Protein AF-A1ZTH5-F1 (afdb_monomer)

Secondary structure (DSSP, 8-state):
-HHHHHHHHHT--SHHHHHHHHHHHHHHHHHHHHHHHHHHHHHHHHHHSS----HHHHHHHHHHHHHHHHHHGGG-S--S-TTTGGGGGS-HHHHSSPPPHHHHHHTT--HHHHHHHHHHHHHHHHHHHHHHHHHHHH-

Mean predicted aligned error: 4.99 Å

Nearest PDB structures (foldseek):
  5w93-assembly3_C  TM=4.042E-01  e=9.030E+00  Mus musculus
  6iuh-assembly2_B  TM=3.197E-01  e=5.753E+00  Rattus norvegicus

Solvent-accessible surface area (backbone atoms only — not comparable to full-atom values): 7958 Å² total; per-residue (Å²): 116,76,77,57,59,57,57,51,50,80,69,46,88,44,69,71,52,48,52,51,53,53,51,49,51,53,50,47,53,55,40,51,58,46,33,48,46,35,50,55,48,41,52,47,22,72,74,67,68,40,80,72,87,53,65,71,50,48,54,41,36,42,53,51,38,53,52,42,51,78,75,38,51,95,60,52,92,65,90,63,38,66,66,52,49,66,48,76,75,43,58,77,81,42,49,81,66,58,71,52,61,62,52,70,74,48,62,91,52,52,52,67,55,47,38,52,53,35,48,52,51,30,50,51,48,50,50,54,48,50,53,37,48,54,53,63,73,74,106

Structure (mmCIF, N/CA/C/O backbone):
data_AF-A1ZTH5-F1
#
_entry.id   AF-A1ZTH5-F1
#
loop_
_atom_site.group_PDB
_atom_site.id
_atom_site.type_symbol
_atom_site.label_atom_id
_atom_site.label_alt_id
_atom_site.label_comp_id
_atom_site.label_asym_id
_atom_site.label_entity_id
_atom_site.label_seq_id
_atom_site.pdbx_PDB_ins_code
_atom_site.Cartn_x
_atom_site.Cartn_y
_atom_site.Cartn_z
_atom_site.occupancy
_atom_site.B_iso_or_equiv
_atom_site.auth_seq_id
_atom_site.auth_comp_id
_atom_site.auth_asym_id
_atom_site.auth_atom_id
_atom_site.pdbx_PDB_model_num
ATOM 1 N N . MET A 1 1 ? 19.659 -4.563 0.025 1.00 49.84 1 MET A N 1
ATOM 2 C CA . MET A 1 1 ? 19.020 -4.369 -1.297 1.00 49.84 1 MET A CA 1
ATOM 3 C C . MET A 1 1 ? 19.715 -3.276 -2.110 1.00 49.84 1 MET A C 1
ATOM 5 O O . MET A 1 1 ? 19.821 -3.459 -3.316 1.00 49.84 1 MET A O 1
ATOM 9 N N . ASP A 1 2 ? 20.275 -2.231 -1.478 1.00 46.94 2 ASP A N 1
ATOM 10 C CA . ASP A 1 2 ? 21.040 -1.162 -2.163 1.00 46.94 2 ASP A CA 1
ATOM 11 C C . ASP A 1 2 ? 22.230 -1.658 -3.002 1.00 46.94 2 ASP A C 1
ATOM 13 O O . ASP A 1 2 ? 22.520 -1.098 -4.051 1.00 46.94 2 ASP A O 1
ATOM 17 N N . VAL A 1 3 ? 22.855 -2.771 -2.609 1.00 49.09 3 VAL A N 1
ATOM 18 C CA . VAL A 1 3 ? 24.001 -3.365 -3.322 1.00 49.09 3 VAL A CA 1
ATOM 19 C C . VAL A 1 3 ? 23.623 -3.936 -4.704 1.00 49.09 3 VAL A C 1
ATOM 21 O O . VAL A 1 3 ? 24.497 -4.157 -5.523 1.00 49.09 3 VAL A O 1
ATOM 24 N N . SER A 1 4 ? 22.337 -4.147 -5.021 1.00 68.06 4 SER A N 1
ATOM 25 C CA . SER A 1 4 ? 21.945 -4.804 -6.286 1.00 68.06 4 SER A CA 1
ATOM 26 C C . SER A 1 4 ? 21.762 -3.862 -7.482 1.00 68.06 4 SER A C 1
ATOM 28 O O . SER A 1 4 ? 22.124 -4.232 -8.593 1.00 68.06 4 SER A O 1
ATOM 30 N N . ILE A 1 5 ? 21.230 -2.646 -7.295 1.00 65.56 5 ILE A N 1
ATOM 31 C CA . ILE A 1 5 ? 20.942 -1.751 -8.433 1.00 65.56 5 ILE A CA 1
ATOM 32 C C . ILE A 1 5 ? 22.186 -0.965 -8.869 1.00 65.56 5 ILE A C 1
ATOM 34 O O . ILE A 1 5 ? 22.388 -0.776 -10.066 1.00 65.56 5 ILE A O 1
ATOM 38 N N . ALA A 1 6 ? 23.050 -0.576 -7.925 1.00 63.53 6 ALA A N 1
ATOM 39 C CA . ALA A 1 6 ? 24.314 0.094 -8.234 1.00 63.53 6 ALA A CA 1
ATOM 40 C C . ALA A 1 6 ? 25.206 -0.781 -9.134 1.00 63.53 6 ALA A C 1
ATOM 42 O O . ALA A 1 6 ? 25.613 -0.353 -10.208 1.00 63.53 6 ALA A O 1
ATOM 43 N N . THR A 1 7 ? 25.381 -2.058 -8.780 1.00 67.94 7 THR A N 1
ATOM 44 C CA . THR A 1 7 ? 26.165 -3.014 -9.580 1.00 67.94 7 THR A CA 1
ATOM 45 C C . THR A 1 7 ? 25.559 -3.280 -10.966 1.00 67.94 7 THR A C 1
ATOM 47 O O . THR A 1 7 ? 26.283 -3.487 -11.939 1.00 67.94 7 THR A O 1
ATOM 50 N N . LEU A 1 8 ? 24.227 -3.243 -11.097 1.00 69.31 8 LEU A N 1
ATOM 51 C CA . LEU A 1 8 ? 23.561 -3.370 -12.399 1.00 69.31 8 LEU A CA 1
ATOM 52 C C . LEU A 1 8 ? 23.749 -2.129 -13.283 1.00 69.31 8 LEU A C 1
ATOM 54 O O . LEU A 1 8 ? 23.749 -2.254 -14.504 1.00 69.31 8 LEU A O 1
ATOM 58 N N . LYS A 1 9 ? 23.916 -0.936 -12.698 1.00 69.56 9 LYS A N 1
ATOM 59 C CA . LYS A 1 9 ? 24.207 0.287 -13.461 1.00 69.56 9 LYS A CA 1
ATOM 60 C C . LYS A 1 9 ? 25.625 0.290 -14.009 1.00 69.56 9 LYS A C 1
ATOM 62 O O . LYS A 1 9 ? 25.796 0.630 -15.174 1.00 69.56 9 LYS A O 1
ATOM 67 N N . ASP A 1 10 ? 26.595 -0.159 -13.219 1.00 69.56 10 ASP A N 1
ATOM 68 C CA . ASP A 1 10 ? 28.005 -0.222 -13.633 1.00 69.56 10 ASP A CA 1
ATOM 69 C C . ASP A 1 10 ? 28.236 -1.186 -14.810 1.00 69.56 10 ASP A C 1
ATOM 71 O O . ASP A 1 10 ? 29.205 -1.058 -15.553 1.00 69.56 10 ASP A O 1
ATOM 75 N N . THR A 1 11 ? 27.322 -2.139 -15.007 1.00 75.75 11 THR A N 1
ATOM 76 C CA . THR A 1 11 ? 27.358 -3.117 -16.106 1.00 75.75 11 THR A CA 1
ATOM 77 C C . THR A 1 11 ? 26.435 -2.759 -17.277 1.00 75.75 11 THR A C 1
ATOM 79 O O . THR A 1 11 ? 26.501 -3.391 -18.333 1.00 75.75 11 THR A O 1
ATOM 82 N N . ALA A 1 12 ? 25.581 -1.741 -17.135 1.00 79.62 12 ALA A N 1
ATOM 83 C CA . ALA A 1 12 ? 24.641 -1.330 -18.169 1.00 79.62 12 ALA A CA 1
ATOM 84 C C . ALA A 1 12 ? 25.310 -0.410 -19.198 1.00 79.62 12 ALA A C 1
ATOM 86 O O . ALA A 1 12 ? 25.720 0.704 -18.894 1.00 79.62 12 ALA A O 1
ATOM 87 N N . THR A 1 13 ? 25.344 -0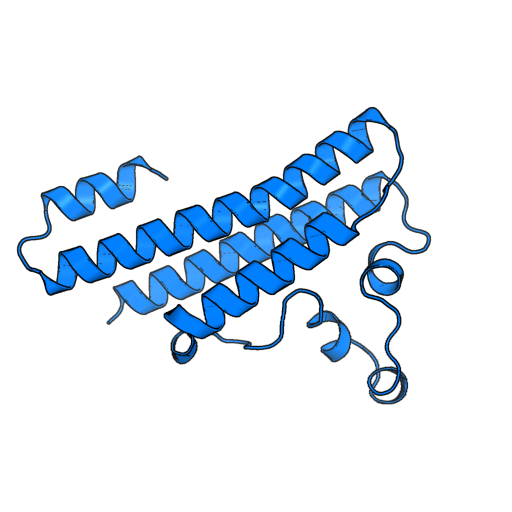.847 -20.455 1.00 80.50 13 THR A N 1
ATOM 88 C CA . THR A 1 13 ? 26.019 -0.119 -21.545 1.00 80.50 13 THR A CA 1
ATOM 89 C C . THR A 1 13 ? 25.073 0.669 -22.449 1.00 80.50 13 THR A C 1
ATOM 91 O O . THR A 1 13 ? 25.524 1.455 -23.278 1.00 80.50 13 THR A O 1
ATOM 94 N N . THR A 1 14 ? 23.755 0.482 -22.310 1.00 87.25 14 THR A N 1
ATOM 95 C CA . THR A 1 14 ? 22.757 1.164 -23.148 1.00 87.25 14 THR A CA 1
ATOM 96 C C . THR A 1 14 ? 21.943 2.172 -22.345 1.00 87.25 14 THR A C 1
ATOM 98 O O . THR A 1 14 ? 21.564 1.905 -21.201 1.00 87.25 14 THR A O 1
ATOM 101 N N . GLN A 1 15 ? 21.585 3.296 -22.975 1.00 86.44 15 GLN A N 1
ATOM 102 C CA . GLN A 1 15 ? 20.718 4.309 -22.361 1.00 86.44 15 GLN A CA 1
ATOM 103 C C . GLN A 1 15 ? 19.380 3.709 -21.908 1.00 86.44 15 GLN A C 1
ATOM 105 O O . GLN A 1 15 ? 18.903 3.990 -20.813 1.00 86.44 15 GLN A O 1
ATOM 110 N N . ARG A 1 16 ? 18.815 2.790 -22.705 1.00 85.19 16 ARG A N 1
ATOM 111 C CA . ARG A 1 16 ? 17.571 2.085 -22.369 1.00 85.19 16 ARG A CA 1
ATOM 112 C C . ARG A 1 16 ? 17.693 1.293 -21.062 1.00 85.19 16 ARG A C 1
ATOM 114 O O . ARG A 1 16 ? 16.764 1.311 -20.255 1.00 85.19 16 ARG A O 1
ATOM 121 N N . SER A 1 17 ? 18.811 0.600 -20.849 1.00 84.12 17 SER A N 1
ATOM 122 C CA . SER A 1 17 ? 19.067 -0.142 -19.608 1.00 84.12 17 SER A CA 1
ATOM 123 C C . SER A 1 17 ? 19.239 0.802 -18.414 1.00 84.12 17 SER A C 1
ATOM 125 O O . SER A 1 17 ? 18.655 0.559 -17.358 1.00 84.12 17 SER A O 1
ATOM 127 N N . LEU A 1 18 ? 19.962 1.912 -18.586 1.00 85.62 18 LEU A N 1
ATOM 128 C CA . LEU A 1 18 ? 20.147 2.929 -17.542 1.00 85.62 18 LEU A CA 1
ATOM 129 C C . LEU A 1 18 ? 18.824 3.606 -17.140 1.00 85.62 18 LEU A C 1
ATOM 131 O O . LEU A 1 18 ? 18.559 3.797 -15.947 1.00 85.62 18 LEU A O 1
ATOM 135 N N . ASP A 1 19 ? 17.953 3.898 -18.107 1.00 86.38 19 ASP A N 1
ATOM 136 C CA . ASP A 1 19 ? 16.621 4.460 -17.863 1.00 86.38 19 ASP A CA 1
ATOM 137 C C . ASP A 1 19 ? 15.725 3.476 -17.096 1.00 86.38 19 ASP A C 1
ATOM 139 O O . ASP A 1 19 ? 15.012 3.869 -16.165 1.00 86.38 19 ASP A O 1
ATOM 143 N N . LYS A 1 20 ? 15.771 2.182 -17.452 1.00 86.00 20 LYS A N 1
ATOM 144 C CA . LYS A 1 20 ? 15.066 1.121 -16.713 1.00 86.00 20 LYS A CA 1
ATOM 145 C C . LYS A 1 20 ? 15.543 1.071 -15.260 1.00 86.00 20 LYS A C 1
ATOM 147 O O . LYS A 1 20 ? 14.712 1.131 -14.356 1.00 86.00 20 LYS A O 1
ATOM 152 N N . LEU A 1 21 ? 16.854 1.024 -15.021 1.00 86.62 21 LEU A N 1
ATOM 153 C CA . LEU A 1 21 ? 17.420 0.962 -13.668 1.00 86.62 21 LEU A CA 1
ATOM 154 C C . LEU A 1 21 ? 17.052 2.193 -12.830 1.00 86.62 21 LEU A C 1
ATOM 156 O O . LEU A 1 21 ? 16.650 2.053 -11.676 1.00 86.62 21 LEU A O 1
ATOM 160 N N . SER A 1 22 ? 17.080 3.387 -13.423 1.00 86.62 22 SER A N 1
ATOM 161 C CA . SER A 1 22 ? 16.681 4.626 -12.741 1.00 86.62 22 SER A CA 1
ATOM 162 C C . SER A 1 22 ? 15.203 4.617 -12.320 1.00 86.62 22 SER A C 1
ATOM 164 O O . SER A 1 22 ? 14.862 5.051 -11.216 1.00 86.62 22 SER A O 1
ATOM 166 N N . LYS A 1 23 ? 14.308 4.057 -13.148 1.00 88.25 23 LYS A N 1
ATOM 167 C CA . LYS A 1 23 ? 12.896 3.852 -12.771 1.00 88.25 23 LYS A CA 1
ATOM 168 C C . LYS A 1 23 ? 12.764 2.889 -11.587 1.00 88.25 23 LYS A C 1
ATOM 170 O O . LYS A 1 23 ? 12.005 3.166 -10.657 1.00 88.25 23 LYS A O 1
ATOM 175 N N . LEU A 1 24 ? 13.519 1.788 -11.586 1.00 90.50 24 LEU A N 1
ATOM 176 C CA . LEU A 1 24 ? 13.487 0.795 -10.505 1.00 90.50 24 LEU A CA 1
ATOM 177 C C . LEU A 1 24 ? 13.958 1.377 -9.165 1.00 90.50 24 LEU A C 1
ATOM 179 O O . LEU A 1 24 ? 13.326 1.106 -8.140 1.00 90.50 24 LEU A O 1
ATOM 183 N N . GLU A 1 25 ? 14.999 2.214 -9.160 1.00 88.25 25 GLU A N 1
ATOM 184 C CA . GLU A 1 25 ? 15.447 2.929 -7.955 1.00 88.25 25 GLU A CA 1
ATOM 185 C C . GLU A 1 25 ? 14.384 3.890 -7.435 1.00 88.25 25 GLU A C 1
ATOM 187 O O . GLU A 1 25 ? 14.095 3.918 -6.237 1.00 88.25 25 GLU A O 1
ATOM 192 N N . TYR A 1 26 ? 13.762 4.665 -8.329 1.00 90.56 26 TYR A N 1
ATOM 193 C CA . TYR A 1 26 ? 12.741 5.623 -7.919 1.00 90.56 26 TYR A CA 1
ATOM 194 C C . TYR A 1 26 ? 11.510 4.908 -7.341 1.00 90.56 26 TYR A C 1
ATOM 196 O O . TYR A 1 26 ? 10.961 5.325 -6.315 1.00 90.56 26 TYR A O 1
ATOM 204 N N . LEU A 1 27 ? 11.103 3.782 -7.939 1.00 93.62 27 LEU A N 1
ATOM 205 C CA . LEU A 1 27 ? 10.079 2.895 -7.386 1.00 93.62 27 LEU A CA 1
ATOM 206 C C . LEU A 1 27 ? 10.470 2.364 -6.004 1.00 93.62 27 LEU A C 1
ATOM 208 O O . LEU A 1 27 ? 9.653 2.440 -5.081 1.00 93.62 27 LEU A O 1
ATOM 212 N N . TYR A 1 28 ? 11.698 1.872 -5.839 1.00 91.56 28 TYR A N 1
ATOM 213 C CA . TYR A 1 28 ? 12.193 1.383 -4.554 1.00 91.56 28 TYR A CA 1
ATOM 214 C C . TYR A 1 28 ? 12.139 2.480 -3.484 1.00 91.56 28 TYR A C 1
ATOM 216 O O . TYR A 1 28 ? 11.479 2.300 -2.460 1.00 91.56 28 TYR A O 1
ATOM 224 N 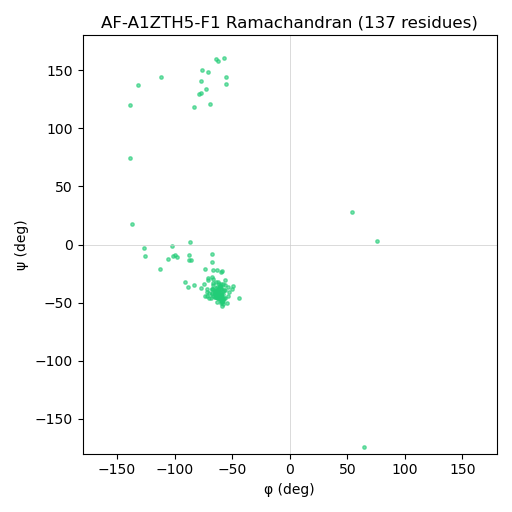N . GLY A 1 29 ? 12.710 3.657 -3.751 1.00 91.25 29 GLY A N 1
ATOM 225 C CA . GLY A 1 29 ? 12.717 4.778 -2.809 1.00 91.25 29 GLY A CA 1
ATOM 226 C C . GLY A 1 29 ? 11.310 5.215 -2.385 1.00 91.25 29 GLY A C 1
ATOM 227 O O . GLY A 1 29 ? 11.047 5.425 -1.197 1.00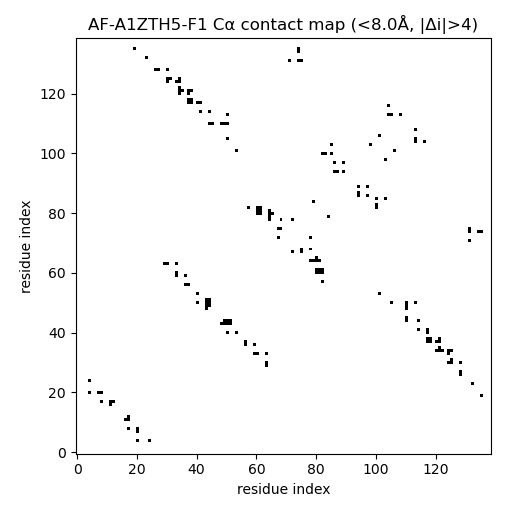 91.25 29 GLY A O 1
ATOM 228 N N . LYS A 1 30 ? 10.357 5.284 -3.326 1.00 93.44 30 LYS A N 1
ATOM 229 C CA . LYS A 1 30 ? 8.950 5.610 -3.017 1.00 93.44 30 LYS A CA 1
ATOM 230 C C . LYS A 1 30 ? 8.256 4.530 -2.187 1.00 93.44 30 LYS A C 1
ATOM 232 O O . LYS A 1 30 ? 7.477 4.862 -1.286 1.00 93.44 30 LYS A O 1
ATOM 237 N N . SER A 1 31 ? 8.545 3.264 -2.468 1.00 93.31 31 SER A N 1
ATOM 238 C CA . SER A 1 31 ? 7.967 2.118 -1.757 1.00 93.31 31 SER A CA 1
ATOM 239 C C . SER A 1 31 ? 8.518 2.029 -0.334 1.00 93.31 31 SER A C 1
ATOM 241 O O . SER A 1 31 ? 7.738 1.963 0.617 1.00 93.31 31 SER A O 1
ATOM 243 N N . ILE A 1 32 ? 9.838 2.167 -0.161 1.00 93.00 32 ILE A N 1
ATOM 244 C CA . ILE A 1 32 ? 10.489 2.258 1.151 1.00 93.00 32 ILE A CA 1
ATOM 245 C C . ILE A 1 32 ? 9.931 3.438 1.941 1.00 93.00 32 ILE A C 1
ATOM 247 O O . ILE A 1 32 ? 9.461 3.234 3.058 1.00 93.00 32 ILE A O 1
ATOM 251 N N . GLY A 1 33 ? 9.887 4.642 1.362 1.00 91.75 33 GLY A N 1
ATOM 252 C CA . GLY A 1 33 ? 9.373 5.835 2.041 1.00 91.75 33 GLY A CA 1
ATOM 253 C C . GLY A 1 33 ? 7.932 5.676 2.536 1.00 91.75 33 GLY A C 1
ATOM 254 O O . GLY A 1 33 ? 7.605 6.085 3.653 1.00 91.75 33 GLY A O 1
ATOM 255 N N . THR A 1 34 ? 7.079 5.023 1.747 1.00 92.56 34 THR A N 1
ATOM 256 C CA . THR A 1 34 ? 5.688 4.736 2.131 1.00 92.56 34 THR A CA 1
ATOM 257 C C . THR A 1 34 ? 5.619 3.657 3.217 1.00 92.56 34 THR A C 1
ATOM 259 O O . THR A 1 34 ? 4.943 3.846 4.230 1.00 92.56 34 THR A O 1
ATOM 262 N N . SER A 1 35 ? 6.394 2.578 3.081 1.00 92.12 35 SER A N 1
ATOM 263 C CA . SER A 1 35 ? 6.492 1.494 4.071 1.00 92.12 35 SER A CA 1
ATOM 264 C C . SER A 1 35 ? 7.052 1.974 5.427 1.00 92.12 35 SER A C 1
ATOM 266 O O . SER A 1 35 ? 6.627 1.523 6.497 1.00 92.12 35 SER A O 1
ATOM 268 N N . SER A 1 36 ? 7.946 2.966 5.412 1.00 91.88 36 SER A N 1
ATOM 269 C CA . SER A 1 36 ? 8.512 3.585 6.611 1.00 91.88 36 SER A CA 1
ATOM 270 C C . SER A 1 36 ? 7.460 4.347 7.410 1.00 91.88 36 SER A C 1
ATOM 272 O O . SER A 1 36 ? 7.534 4.361 8.636 1.00 91.88 36 SER A O 1
ATOM 274 N N . LYS A 1 37 ? 6.418 4.900 6.769 1.00 93.00 37 LYS A N 1
ATOM 275 C CA . LYS A 1 37 ? 5.299 5.524 7.498 1.00 93.00 37 LYS A CA 1
ATOM 276 C C . LYS A 1 37 ? 4.486 4.509 8.298 1.00 93.00 37 LYS A C 1
ATOM 278 O O . LYS A 1 37 ? 4.074 4.839 9.410 1.00 93.00 37 LYS A O 1
ATOM 283 N N . ALA A 1 38 ? 4.318 3.282 7.797 1.00 93.00 38 ALA A N 1
ATOM 284 C CA . ALA A 1 38 ? 3.726 2.198 8.583 1.00 93.00 38 ALA A CA 1
ATOM 285 C C . ALA A 1 38 ? 4.614 1.861 9.793 1.00 93.00 38 ALA A C 1
ATOM 287 O O . ALA A 1 38 ? 4.128 1.792 10.920 1.00 93.00 38 ALA A O 1
ATOM 288 N N . THR A 1 39 ? 5.933 1.774 9.588 1.00 93.06 39 THR A N 1
ATOM 289 C CA . THR A 1 39 ? 6.906 1.537 10.673 1.00 93.06 39 THR A CA 1
ATOM 290 C C . THR A 1 39 ? 6.854 2.631 11.748 1.00 93.06 39 THR A C 1
ATOM 292 O O . THR A 1 39 ? 6.805 2.321 12.937 1.00 93.06 39 THR A O 1
ATOM 295 N N . SER A 1 40 ? 6.792 3.911 11.365 1.00 93.56 40 SER A N 1
ATOM 296 C CA . SER A 1 40 ? 6.651 5.015 12.325 1.00 93.56 40 SER A CA 1
ATOM 297 C C . SER A 1 40 ? 5.368 4.907 13.152 1.00 93.56 40 SER A C 1
ATOM 299 O O . SER A 1 40 ? 5.379 5.238 14.338 1.00 93.56 40 SER A O 1
ATOM 301 N N . LYS A 1 41 ? 4.268 4.422 12.559 1.00 94.44 41 LYS A N 1
ATOM 302 C CA . LYS A 1 41 ? 3.021 4.174 13.294 1.00 94.44 41 LYS A CA 1
ATOM 303 C C . LYS A 1 41 ? 3.152 3.001 14.254 1.00 94.44 41 LYS A C 1
ATOM 305 O O . LYS A 1 41 ? 2.768 3.151 15.405 1.00 94.44 41 LYS A O 1
ATOM 310 N N . VAL A 1 42 ? 3.793 1.907 13.851 1.00 94.62 42 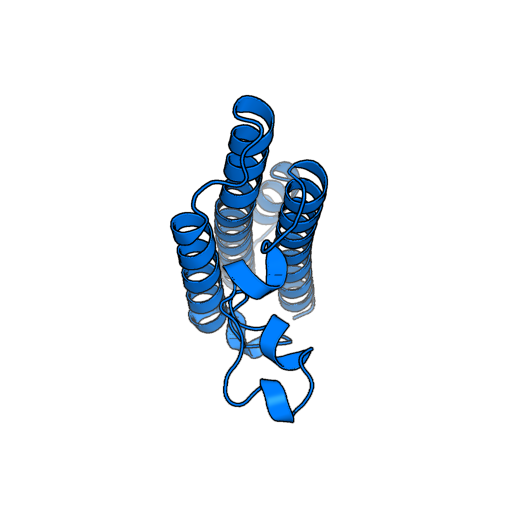VAL A N 1
ATOM 311 C CA . VAL A 1 42 ? 4.108 0.799 14.767 1.00 94.62 42 VAL A CA 1
ATOM 312 C C . VAL A 1 42 ? 4.921 1.286 15.971 1.00 94.62 42 VAL A C 1
ATOM 314 O O . VAL A 1 42 ? 4.582 0.959 17.106 1.00 94.62 42 VAL A O 1
ATOM 317 N N . ILE A 1 43 ? 5.957 2.102 15.752 1.00 94.75 43 ILE A N 1
ATOM 318 C CA . ILE A 1 43 ? 6.775 2.667 16.840 1.00 94.75 43 ILE A CA 1
ATOM 319 C C . ILE A 1 43 ? 5.920 3.527 17.778 1.00 94.75 43 ILE A C 1
ATOM 321 O O . ILE A 1 43 ? 6.041 3.409 18.996 1.00 94.75 43 ILE A O 1
ATOM 325 N N . TYR A 1 44 ? 5.040 4.367 17.228 1.00 94.62 44 TYR A N 1
ATOM 326 C CA . TYR A 1 44 ? 4.122 5.178 18.027 1.00 94.62 44 TYR A CA 1
ATOM 327 C C . TYR A 1 44 ? 3.202 4.315 18.901 1.00 94.62 44 TYR A C 1
ATOM 329 O O . TYR A 1 44 ? 3.084 4.572 20.100 1.00 94.62 44 TYR A O 1
ATOM 337 N N . ILE A 1 45 ? 2.596 3.272 18.326 1.00 94.69 45 ILE A N 1
ATOM 338 C CA . ILE A 1 45 ? 1.705 2.362 19.056 1.00 94.69 45 ILE A CA 1
ATOM 339 C C . ILE A 1 45 ? 2.476 1.653 20.167 1.00 94.69 45 ILE A C 1
ATOM 341 O O . ILE A 1 45 ? 2.021 1.650 21.302 1.00 94.69 45 ILE A O 1
ATOM 345 N N . LYS A 1 46 ? 3.675 1.132 19.885 1.00 94.56 46 LYS A N 1
ATOM 346 C CA . LYS A 1 46 ? 4.516 0.480 20.903 1.00 94.56 46 LYS A CA 1
ATOM 347 C C . LYS A 1 46 ? 4.876 1.411 22.066 1.00 94.56 46 LYS A C 1
ATOM 349 O O . LYS A 1 46 ? 4.941 0.956 23.198 1.00 94.56 46 LYS A O 1
ATOM 354 N N . ARG A 1 47 ? 5.107 2.703 21.798 1.00 95.19 47 ARG A N 1
ATOM 355 C CA . ARG A 1 47 ? 5.463 3.697 22.829 1.00 95.19 47 ARG A CA 1
ATOM 356 C C . ARG A 1 47 ? 4.274 4.168 23.659 1.00 95.19 47 ARG A C 1
ATOM 358 O O . ARG A 1 47 ? 4.433 4.450 24.837 1.00 95.19 47 ARG A O 1
ATOM 365 N N . THR A 1 48 ? 3.113 4.326 23.032 1.00 95.31 48 THR A N 1
ATOM 366 C CA . THR A 1 48 ? 1.944 4.967 23.663 1.00 95.31 48 THR A CA 1
ATOM 367 C C . THR A 1 48 ? 0.852 3.986 24.064 1.00 95.31 48 THR A C 1
ATOM 369 O O . THR A 1 48 ? -0.082 4.370 24.762 1.00 95.31 48 THR A O 1
ATOM 372 N N . ASN A 1 49 ? 0.945 2.744 23.588 1.00 92.12 49 ASN A N 1
ATOM 373 C CA . ASN A 1 49 ? -0.092 1.722 23.646 1.00 92.12 49 ASN A CA 1
ATOM 374 C C . ASN A 1 49 ? -1.443 2.179 23.051 1.00 92.12 49 ASN A C 1
ATOM 376 O O . ASN A 1 49 ? -2.506 1.727 23.468 1.00 92.12 49 ASN A O 1
ATOM 380 N N . LYS A 1 50 ? -1.414 3.110 22.083 1.00 91.88 50 LYS A N 1
ATOM 381 C CA . LYS A 1 50 ? -2.597 3.689 21.424 1.00 91.88 50 LYS A CA 1
ATOM 382 C C . LYS A 1 50 ? -2.425 3.672 19.908 1.00 91.88 50 LYS A C 1
ATOM 384 O O . LYS A 1 50 ? -1.373 4.056 19.408 1.00 91.88 50 LYS A O 1
ATOM 389 N N . VAL A 1 51 ? -3.482 3.312 19.171 1.00 86.12 51 VAL A N 1
ATOM 390 C CA . VAL A 1 51 ? -3.487 3.278 17.690 1.00 86.12 51 VAL A CA 1
ATOM 391 C C . VAL A 1 51 ? -3.230 4.668 17.080 1.00 86.12 51 VAL A C 1
ATOM 393 O O . VAL A 1 51 ? -2.529 4.799 16.074 1.00 86.12 51 VAL A O 1
ATOM 396 N N . GLY A 1 52 ? -3.714 5.724 17.741 1.00 82.50 52 GLY A N 1
ATOM 397 C CA . GLY A 1 52 ? -3.517 7.114 17.325 1.00 82.50 52 GLY A CA 1
ATOM 398 C C . GLY A 1 52 ? -4.169 7.454 15.979 1.00 82.50 52 GLY A C 1
ATOM 399 O O . GLY A 1 52 ? -4.890 6.662 15.378 1.00 82.50 52 GLY A O 1
ATOM 400 N N . LEU A 1 53 ? -3.918 8.670 15.485 1.00 85.38 53 LEU A N 1
ATOM 401 C CA . LEU A 1 53 ? -4.454 9.124 14.198 1.00 85.38 53 LEU A CA 1
ATOM 402 C C . LEU A 1 53 ? -3.682 8.515 13.019 1.00 85.38 53 LEU A C 1
ATOM 404 O O . LEU A 1 53 ? -2.453 8.626 12.938 1.00 85.38 53 LEU A O 1
ATOM 408 N N . LEU A 1 54 ? -4.409 7.952 12.051 1.00 90.00 54 LEU A N 1
ATOM 409 C CA . LEU A 1 54 ? -3.851 7.306 10.852 1.00 90.00 54 LEU A CA 1
ATOM 410 C C . LEU A 1 54 ? -3.930 8.160 9.579 1.00 90.00 54 LEU A C 1
ATOM 412 O O . LEU A 1 54 ? -3.413 7.757 8.540 1.00 90.00 54 LEU A O 1
ATOM 416 N N . SER A 1 55 ? -4.495 9.367 9.653 1.00 88.00 55 SER A N 1
ATOM 417 C CA . SER A 1 55 ? -4.705 10.255 8.497 1.00 88.00 55 SER A CA 1
ATOM 418 C C . SER A 1 55 ? -3.435 10.504 7.672 1.00 88.00 55 SER A C 1
ATOM 420 O O . SER A 1 55 ? -3.475 10.474 6.445 1.00 88.00 55 SER A O 1
ATOM 422 N N . GLY A 1 56 ? -2.285 10.689 8.328 1.00 88.44 56 GLY A N 1
ATOM 423 C CA . GLY A 1 56 ? -0.997 10.859 7.648 1.00 88.44 56 GLY A CA 1
ATOM 424 C C . GLY A 1 56 ? -0.521 9.608 6.899 1.00 88.44 56 GLY A C 1
ATOM 425 O O . GLY A 1 56 ? 0.099 9.731 5.847 1.00 88.44 56 GLY A O 1
ATOM 426 N N . PHE A 1 57 ? -0.831 8.413 7.409 1.00 91.56 57 PHE A N 1
ATOM 427 C CA . PHE A 1 57 ? -0.510 7.152 6.736 1.00 91.56 57 PHE A CA 1
ATOM 428 C C . PHE A 1 57 ? -1.431 6.922 5.533 1.00 91.56 57 PHE A C 1
ATOM 430 O O . PHE A 1 57 ? -0.941 6.642 4.445 1.00 91.56 57 PHE A O 1
ATOM 437 N N . ILE A 1 58 ? -2.736 7.156 5.691 1.00 92.88 58 ILE A N 1
ATOM 438 C CA . ILE A 1 58 ? -3.727 7.041 4.608 1.00 92.88 58 ILE A CA 1
ATOM 439 C C . ILE A 1 58 ? -3.370 7.975 3.445 1.00 92.88 58 ILE A C 1
ATOM 441 O O . ILE A 1 58 ? -3.260 7.526 2.307 1.00 92.88 58 ILE A O 1
ATOM 445 N N . LYS A 1 59 ? -3.066 9.248 3.737 1.00 92.50 59 LYS A N 1
ATOM 446 C CA . LYS A 1 59 ? -2.595 10.210 2.725 1.00 92.50 59 LYS A CA 1
ATOM 447 C C . LYS A 1 59 ? -1.343 9.722 1.992 1.00 92.50 59 LYS A C 1
ATOM 449 O O . LYS A 1 59 ? -1.171 10.017 0.814 1.00 92.50 59 LYS A O 1
ATOM 454 N N . GLN A 1 60 ? -0.452 9.007 2.679 1.00 93.06 60 GLN A N 1
ATOM 455 C CA . GLN A 1 60 ? 0.746 8.454 2.054 1.00 93.06 60 GLN A CA 1
ATOM 456 C C . GLN A 1 60 ? 0.416 7.274 1.130 1.00 93.06 60 GLN A C 1
ATOM 458 O O . GLN A 1 60 ? 1.009 7.184 0.058 1.00 93.06 60 GLN A O 1
ATOM 463 N N . LEU A 1 61 ? -0.531 6.411 1.510 1.00 94.06 61 LEU A N 1
ATOM 464 C CA . LEU A 1 61 ? -1.014 5.321 0.655 1.00 94.06 61 LEU A CA 1
ATOM 465 C C . LEU A 1 61 ? -1.617 5.855 -0.649 1.00 94.06 61 LEU A C 1
ATOM 467 O O . LEU A 1 61 ? -1.301 5.341 -1.720 1.00 94.06 61 LEU A O 1
ATOM 471 N N . ASP A 1 62 ? -2.424 6.915 -0.568 1.00 93.44 62 ASP A N 1
ATOM 472 C CA . ASP A 1 62 ? -3.011 7.558 -1.749 1.00 93.44 62 ASP A CA 1
ATOM 473 C C . ASP A 1 62 ? -1.934 8.159 -2.658 1.00 93.44 62 ASP A C 1
ATOM 475 O O . ASP A 1 62 ? -1.877 7.840 -3.843 1.00 93.44 62 ASP A O 1
ATOM 479 N N . LYS A 1 63 ? -1.000 8.934 -2.088 1.00 93.69 63 LYS A N 1
ATOM 480 C CA . LYS A 1 63 ? 0.131 9.502 -2.842 1.00 93.69 63 LYS A CA 1
ATOM 481 C C . LYS A 1 63 ? 0.981 8.431 -3.522 1.00 93.69 63 LYS A C 1
ATOM 483 O O . LYS A 1 63 ? 1.453 8.639 -4.638 1.00 93.69 63 LYS A O 1
ATOM 488 N N . TYR A 1 64 ? 1.212 7.310 -2.843 1.00 94.25 64 TYR A N 1
ATOM 489 C CA . TYR A 1 64 ? 1.947 6.189 -3.413 1.00 94.25 64 TYR A CA 1
ATOM 490 C C . TYR A 1 64 ? 1.189 5.573 -4.589 1.00 94.25 64 TYR A C 1
ATOM 492 O O . TYR A 1 64 ? 1.773 5.383 -5.652 1.00 94.25 64 TYR A O 1
ATOM 500 N N . ASN A 1 65 ? -0.116 5.350 -4.444 1.00 94.12 65 ASN A N 1
ATOM 501 C CA . ASN A 1 65 ? -0.941 4.830 -5.526 1.00 94.12 65 ASN A CA 1
ATOM 502 C C . ASN A 1 65 ? -1.003 5.775 -6.738 1.00 94.12 65 ASN A C 1
ATOM 504 O O . ASN A 1 65 ? -0.917 5.317 -7.874 1.00 94.12 65 ASN A O 1
ATOM 508 N N . ASP A 1 66 ? -1.119 7.084 -6.522 1.00 94.00 66 ASP A N 1
ATOM 509 C CA . ASP A 1 66 ? -1.128 8.067 -7.611 1.00 94.00 66 ASP A CA 1
ATOM 510 C C . ASP A 1 66 ? 0.213 8.090 -8.353 1.00 94.00 66 ASP A C 1
ATOM 512 O O . ASP A 1 66 ? 0.256 8.118 -9.586 1.00 94.00 66 ASP A O 1
ATOM 516 N N . TYR A 1 67 ? 1.319 7.991 -7.609 1.00 94.50 67 TYR A N 1
ATOM 517 C CA . TYR A 1 67 ? 2.645 7.799 -8.185 1.00 94.50 67 TYR A CA 1
ATOM 518 C C . TYR A 1 67 ? 2.719 6.512 -9.019 1.00 94.50 67 TYR A C 1
ATOM 520 O O . TYR A 1 67 ? 3.213 6.550 -10.149 1.00 94.50 67 TYR A O 1
ATOM 528 N N . LEU A 1 68 ? 2.203 5.396 -8.499 1.00 94.69 68 LEU A N 1
ATOM 529 C CA . LEU A 1 68 ? 2.194 4.124 -9.212 1.00 94.69 68 LEU A CA 1
ATOM 530 C C . LEU A 1 68 ? 1.386 4.197 -10.505 1.00 94.69 68 LEU A C 1
ATOM 532 O O . LEU A 1 68 ? 1.873 3.780 -11.551 1.00 94.69 68 LEU A O 1
ATOM 536 N N . LYS A 1 69 ? 0.189 4.785 -10.472 1.00 93.69 69 LYS A N 1
ATOM 537 C CA . LYS A 1 69 ? -0.632 4.995 -11.671 1.00 93.69 69 LYS A CA 1
ATOM 538 C C . LYS A 1 69 ? 0.093 5.826 -12.715 1.00 93.69 69 LYS A C 1
ATOM 540 O O . LYS A 1 69 ? 0.163 5.435 -13.876 1.00 93.69 69 LYS A O 1
ATOM 545 N N . LYS A 1 70 ? 0.663 6.959 -12.309 1.00 93.62 70 LYS A N 1
ATOM 546 C CA . LYS A 1 70 ? 1.315 7.877 -13.244 1.00 93.62 70 LYS A CA 1
ATOM 547 C C . LYS A 1 70 ? 2.488 7.226 -13.985 1.00 93.62 70 LYS A C 1
ATOM 549 O O . LYS A 1 70 ? 2.708 7.545 -15.145 1.00 93.62 70 LYS A O 1
ATOM 554 N N . ASN A 1 71 ? 3.235 6.340 -13.324 1.00 92.88 71 ASN A N 1
ATOM 555 C CA . ASN A 1 71 ? 4.523 5.862 -13.840 1.00 92.88 71 ASN A CA 1
ATOM 556 C C . ASN A 1 71 ? 4.536 4.377 -14.230 1.00 92.88 71 ASN A C 1
ATOM 558 O O . ASN A 1 71 ? 5.389 3.971 -15.014 1.00 92.88 71 ASN A O 1
ATOM 562 N N . TYR A 1 72 ? 3.614 3.568 -13.700 1.00 93.62 72 TYR A N 1
ATOM 563 C CA . TYR A 1 72 ? 3.656 2.106 -13.808 1.00 93.62 72 TYR A CA 1
ATOM 564 C C . TYR A 1 72 ? 2.304 1.462 -14.128 1.00 93.62 72 TYR A C 1
ATOM 566 O O . TYR A 1 72 ? 2.179 0.256 -13.947 1.00 93.62 72 TYR A O 1
ATOM 574 N N . THR A 1 73 ? 1.304 2.208 -14.625 1.00 93.31 73 THR A N 1
ATOM 575 C CA . THR A 1 73 ? -0.028 1.655 -14.970 1.00 93.31 73 THR A CA 1
ATOM 576 C C . THR A 1 73 ? 0.021 0.324 -15.738 1.00 93.31 73 THR A C 1
ATOM 578 O O . THR A 1 73 ? -0.674 -0.592 -15.300 1.00 93.31 73 THR A O 1
ATOM 581 N N . PRO A 1 74 ? 0.855 0.143 -16.789 1.00 92.69 74 PRO A N 1
ATOM 582 C CA . PRO A 1 74 ? 0.931 -1.132 -17.517 1.00 92.69 74 PRO A CA 1
ATOM 583 C C . PRO A 1 74 ? 1.321 -2.338 -16.645 1.00 92.69 74 PRO A C 1
ATOM 585 O O . PRO A 1 74 ? 1.002 -3.481 -16.962 1.00 92.69 74 PRO A O 1
ATOM 588 N N . TYR A 1 75 ? 1.989 -2.093 -15.519 1.00 92.12 75 TYR A N 1
ATOM 589 C CA . TYR A 1 75 ? 2.494 -3.121 -14.615 1.00 92.12 75 TYR A CA 1
ATOM 590 C C . TYR A 1 75 ? 1.578 -3.379 -13.413 1.00 92.12 75 TYR A C 1
ATOM 592 O O . TYR A 1 75 ? 1.781 -4.367 -12.697 1.00 92.12 75 TYR A O 1
ATOM 600 N N . LEU A 1 76 ? 0.563 -2.543 -13.176 1.00 92.12 76 LEU A N 1
ATOM 601 C CA . LEU A 1 76 ? -0.318 -2.673 -12.015 1.00 92.12 76 LEU A CA 1
ATOM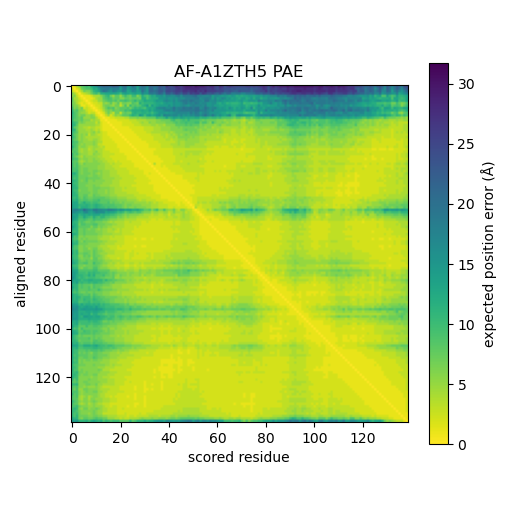 602 C C . LEU A 1 76 ? -1.367 -3.765 -12.223 1.00 92.12 76 LEU A C 1
ATOM 604 O O . LEU A 1 76 ? -2.093 -3.771 -13.209 1.00 92.12 76 LEU A O 1
ATOM 608 N N . LYS A 1 77 ? -1.481 -4.674 -11.246 1.00 87.88 77 LYS A N 1
ATOM 609 C CA . LYS A 1 77 ? -2.586 -5.649 -11.182 1.00 87.88 77 LYS A CA 1
ATOM 610 C C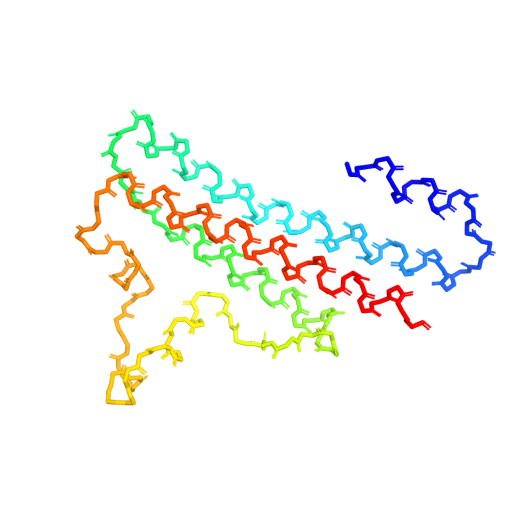 . LYS A 1 77 ? -3.899 -4.991 -10.747 1.00 87.88 77 LYS A C 1
ATOM 612 O O . LYS A 1 77 ? -4.967 -5.398 -11.185 1.00 87.88 77 LYS A O 1
ATOM 617 N N . ASP A 1 78 ? -3.816 -3.988 -9.873 1.00 87.62 78 ASP A N 1
ATOM 618 C CA . ASP A 1 78 ? -4.966 -3.247 -9.361 1.00 87.62 78 ASP A CA 1
ATOM 619 C C . ASP A 1 78 ? -4.647 -1.750 -9.297 1.00 87.62 78 ASP A C 1
ATOM 621 O O . ASP A 1 78 ? -3.737 -1.316 -8.592 1.00 87.62 78 ASP A O 1
ATOM 625 N N . THR A 1 79 ? -5.427 -0.947 -10.014 1.00 87.75 79 THR A N 1
ATOM 626 C CA . THR A 1 79 ? -5.315 0.518 -10.020 1.00 87.75 79 THR A CA 1
ATOM 627 C C . THR A 1 79 ? -6.129 1.168 -8.893 1.00 87.75 79 THR A C 1
ATOM 629 O O . THR A 1 79 ? -6.185 2.390 -8.756 1.00 87.75 79 THR A O 1
ATOM 632 N N . THR A 1 80 ? -6.788 0.393 -8.042 1.00 90.44 80 THR A N 1
ATOM 633 C CA . THR A 1 80 ? -7.510 0.926 -6.883 1.00 90.44 80 THR A CA 1
ATOM 634 C C . THR A 1 80 ? -6.516 1.382 -5.826 1.00 90.44 80 THR A C 1
ATOM 636 O O . THR A 1 80 ? -5.592 0.640 -5.487 1.00 90.44 80 THR A O 1
ATOM 639 N N . SER A 1 81 ? -6.735 2.578 -5.265 1.00 87.81 81 SER A N 1
ATOM 640 C CA . SER A 1 81 ? -5.896 3.076 -4.171 1.00 87.81 81 SER A CA 1
ATOM 641 C C . SER A 1 81 ? -5.855 2.095 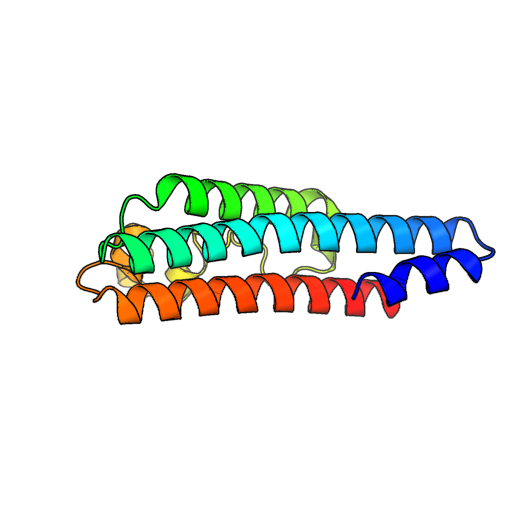-3.012 1.00 87.81 81 SER A C 1
ATOM 643 O O . SER A 1 81 ? -6.891 1.559 -2.621 1.00 87.81 81 SER A O 1
ATOM 645 N N . TRP A 1 82 ? -4.671 1.907 -2.429 1.00 89.81 82 TRP A N 1
ATOM 646 C CA . TRP A 1 82 ? -4.457 1.088 -1.237 1.00 89.81 82 TRP A CA 1
ATOM 647 C C . TRP A 1 82 ? -5.429 1.429 -0.104 1.00 89.81 82 TRP A C 1
ATOM 649 O O . TRP A 1 82 ? -5.959 0.526 0.537 1.00 89.81 82 TRP A O 1
ATOM 659 N N . SER A 1 83 ? -5.747 2.713 0.081 1.00 92.31 83 SER A N 1
ATOM 660 C CA . SER A 1 83 ? -6.721 3.179 1.077 1.00 92.31 83 SER A CA 1
ATOM 661 C C . SER A 1 83 ? -8.172 2.767 0.783 1.00 92.31 83 SER A C 1
ATOM 663 O O . SER A 1 83 ? -9.051 2.996 1.605 1.00 92.31 83 SER A O 1
ATOM 665 N N . ARG A 1 84 ? -8.452 2.192 -0.391 1.00 94.12 84 ARG A N 1
ATOM 666 C CA . ARG A 1 84 ? -9.791 1.820 -0.876 1.00 94.12 84 ARG A CA 1
ATOM 667 C C . ARG A 1 84 ? -9.905 0.354 -1.292 1.00 94.12 84 ARG A C 1
ATOM 669 O O . ARG A 1 84 ? -11.016 -0.111 -1.522 1.00 94.12 84 ARG A O 1
ATOM 676 N N . ARG A 1 85 ? -8.799 -0.397 -1.376 1.00 93.75 85 ARG A N 1
ATOM 677 C CA . ARG A 1 85 ? -8.810 -1.806 -1.825 1.00 93.75 85 ARG A CA 1
ATOM 678 C C . ARG A 1 85 ? -9.716 -2.697 -0.973 1.00 93.75 85 ARG A C 1
ATOM 680 O O . ARG A 1 85 ? -10.377 -3.570 -1.525 1.00 93.75 85 ARG A O 1
ATOM 687 N N . TYR A 1 86 ? -9.824 -2.425 0.329 1.00 94.81 86 TYR A N 1
ATOM 688 C CA . TYR A 1 86 ? -10.718 -3.161 1.232 1.00 94.81 86 TYR A CA 1
ATOM 689 C C . TYR A 1 86 ? -12.196 -3.081 0.833 1.00 94.81 86 TYR A C 1
ATOM 691 O O . TYR A 1 86 ? -12.964 -3.974 1.155 1.00 94.81 86 TYR A O 1
ATOM 699 N N . ILE A 1 87 ? -12.619 -2.050 0.094 1.00 96.38 87 ILE A N 1
ATOM 700 C CA . ILE A 1 87 ? -14.019 -1.928 -0.329 1.00 96.38 87 ILE A CA 1
ATOM 701 C C . ILE A 1 87 ? -14.415 -3.143 -1.177 1.00 96.38 87 ILE A C 1
ATOM 703 O O . ILE A 1 87 ? -15.524 -3.648 -1.044 1.00 96.38 87 ILE A O 1
ATOM 707 N N . LYS A 1 88 ? -13.488 -3.691 -1.974 1.00 93.62 88 LYS A N 1
ATOM 708 C CA . LYS A 1 88 ? -13.730 -4.886 -2.797 1.00 93.62 88 LYS A CA 1
ATOM 709 C C . LYS A 1 88 ? -13.967 -6.156 -1.975 1.00 93.62 88 LYS A C 1
ATOM 711 O O . LYS A 1 88 ? -14.565 -7.092 -2.494 1.00 93.62 88 LYS A O 1
ATOM 716 N N . THR A 1 89 ? -13.506 -6.197 -0.723 1.00 94.00 89 THR A N 1
ATOM 717 C CA . THR A 1 89 ? -13.702 -7.348 0.171 1.00 94.00 89 THR A CA 1
ATOM 718 C C . THR A 1 89 ? -15.021 -7.268 0.939 1.00 94.00 89 THR A C 1
ATOM 720 O O . THR A 1 89 ? -15.423 -8.242 1.572 1.00 94.00 89 THR A O 1
ATOM 723 N N . LEU A 1 90 ? -15.728 -6.134 0.872 1.00 95.00 90 LEU A N 1
ATOM 724 C CA . LEU A 1 90 ? -17.034 -5.968 1.501 1.00 95.00 90 LEU A CA 1
ATOM 725 C C . LEU A 1 90 ? -18.138 -6.680 0.701 1.00 95.00 90 LEU A C 1
ATOM 727 O O . LEU A 1 90 ? -18.082 -6.715 -0.531 1.00 95.00 90 LEU A O 1
ATOM 731 N N . PRO A 1 91 ? -19.214 -7.149 1.362 1.00 94.88 91 PRO A N 1
ATOM 732 C CA . PRO A 1 91 ? -20.435 -7.563 0.674 1.00 94.88 91 PRO A CA 1
ATOM 733 C C . PRO A 1 91 ? -20.978 -6.440 -0.218 1.00 94.88 91 PRO A C 1
ATOM 735 O O . PRO A 1 91 ? -20.935 -5.273 0.177 1.00 94.88 91 PRO A O 1
ATOM 738 N N . LYS A 1 92 ? -21.556 -6.774 -1.383 1.00 93.50 92 LYS A N 1
ATOM 739 C CA . LYS A 1 92 ? -22.061 -5.793 -2.374 1.00 93.50 92 LYS A CA 1
ATOM 740 C C . LYS A 1 92 ? -22.954 -4.703 -1.764 1.00 93.50 92 LYS A C 1
ATOM 742 O O . LYS A 1 92 ? -22.885 -3.548 -2.172 1.00 93.50 92 LYS A O 1
ATOM 747 N N . THR A 1 93 ? -23.759 -5.050 -0.761 1.00 93.19 93 THR A N 1
ATOM 748 C CA . THR A 1 93 ? -24.634 -4.112 -0.040 1.00 93.19 93 THR A CA 1
ATOM 749 C C . THR A 1 93 ? -23.859 -3.030 0.717 1.00 93.19 93 THR A C 1
ATOM 751 O O . THR A 1 93 ? -24.280 -1.877 0.728 1.00 93.19 93 THR A O 1
ATOM 754 N N . LYS A 1 94 ? -22.696 -3.365 1.289 1.00 92.19 94 LYS A N 1
ATOM 755 C CA . LYS A 1 94 ? -21.823 -2.433 2.020 1.00 92.19 94 LYS A CA 1
ATOM 756 C C . LYS A 1 94 ? -20.830 -1.694 1.122 1.00 92.19 94 LYS A C 1
ATOM 758 O O . LYS A 1 94 ? -20.260 -0.703 1.555 1.00 92.19 94 LYS A O 1
ATOM 763 N N . GLN A 1 95 ? -20.645 -2.117 -0.130 1.00 94.19 95 GLN A N 1
ATOM 764 C CA . GLN A 1 95 ? -19.764 -1.414 -1.073 1.00 94.19 95 GLN A CA 1
ATOM 765 C C . GLN A 1 95 ? -20.296 -0.031 -1.477 1.00 94.19 95 GLN A C 1
ATOM 767 O O . GLN A 1 95 ? -19.502 0.852 -1.782 1.00 94.19 95 GLN A O 1
ATOM 772 N N . LYS A 1 96 ? -21.624 0.177 -1.458 1.00 92.38 96 LYS A N 1
ATOM 773 C CA . LYS A 1 96 ? -22.247 1.476 -1.780 1.00 92.38 96 LYS A CA 1
ATOM 774 C C . LYS A 1 96 ? -22.018 2.539 -0.703 1.00 92.38 96 LYS A C 1
ATOM 776 O O . LYS A 1 96 ? -21.961 3.719 -1.023 1.00 92.38 96 LYS A O 1
ATOM 781 N N . ASN A 1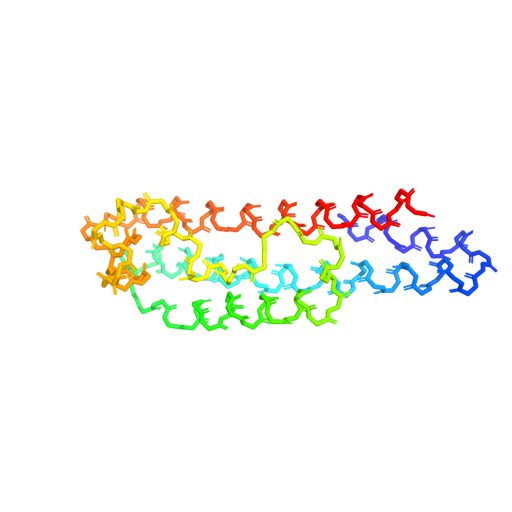 97 ? -21.900 2.117 0.554 1.00 94.06 97 ASN A N 1
ATOM 782 C CA . ASN A 1 97 ? -21.625 2.992 1.688 1.00 94.06 97 ASN A CA 1
ATOM 783 C C . ASN A 1 97 ? -20.619 2.304 2.626 1.00 94.06 97 ASN A C 1
ATOM 785 O O . ASN A 1 97 ? -21.015 1.730 3.647 1.00 94.06 97 ASN A O 1
ATOM 789 N N . PRO A 1 98 ? -19.335 2.249 2.230 1.00 95.38 98 PRO A N 1
ATOM 790 C CA . PRO A 1 98 ? -18.330 1.526 2.988 1.00 95.38 98 PRO A CA 1
ATOM 791 C C . PRO A 1 98 ? -18.005 2.262 4.298 1.00 95.38 98 PRO A C 1
ATOM 793 O O . PRO A 1 98 ? -18.036 3.495 4.332 1.00 95.38 98 PRO A O 1
ATOM 796 N N . PRO A 1 99 ? -17.648 1.537 5.378 1.00 95.06 99 PRO A N 1
ATOM 797 C CA . PRO A 1 99 ? -17.053 2.162 6.560 1.00 95.06 99 PRO A CA 1
ATOM 798 C C . PRO A 1 99 ? -15.783 2.923 6.169 1.00 95.06 99 PRO A C 1
ATOM 800 O O . PRO A 1 99 ? -15.196 2.630 5.136 1.00 95.06 99 PRO A O 1
ATOM 803 N N . SER A 1 100 ? -15.314 3.870 6.983 1.00 94.31 100 SER A N 1
ATOM 804 C CA . SER A 1 100 ? -14.034 4.524 6.686 1.00 94.31 100 SER A CA 1
ATOM 805 C C . SER A 1 100 ? -12.877 3.511 6.709 1.00 94.31 100 SER A C 1
ATOM 807 O O . SER A 1 100 ? -12.964 2.473 7.363 1.00 94.31 100 SER A O 1
ATOM 809 N N . PHE A 1 101 ? -11.758 3.817 6.041 1.00 94.56 101 PHE A N 1
ATOM 810 C CA . PHE A 1 101 ? -10.563 2.957 6.081 1.00 94.56 101 PHE A CA 1
ATOM 811 C C . PHE A 1 101 ? -10.116 2.670 7.522 1.00 94.56 101 PHE A C 1
ATOM 813 O O . PHE A 1 101 ? -9.800 1.534 7.869 1.00 94.56 101 PHE A O 1
ATOM 820 N N . THR A 1 102 ? -10.107 3.706 8.365 1.00 94.38 102 THR A N 1
ATOM 821 C CA . THR A 1 102 ? -9.744 3.575 9.777 1.00 94.38 102 THR A CA 1
ATOM 822 C C . THR A 1 102 ? -10.732 2.677 10.506 1.00 94.38 102 THR A C 1
ATOM 824 O O . THR A 1 102 ? -10.303 1.813 11.262 1.00 94.38 102 THR A O 1
ATOM 827 N N . ASP A 1 103 ? -12.032 2.838 10.259 1.00 94.50 103 ASP A N 1
ATOM 828 C CA . ASP A 1 103 ? -13.037 2.015 10.928 1.00 94.50 103 ASP A CA 1
ATOM 829 C C . ASP A 1 103 ? -12.957 0.554 10.495 1.00 94.50 103 ASP A C 1
ATOM 831 O O . ASP A 1 103 ? -13.048 -0.336 11.332 1.00 94.50 103 ASP A O 1
ATOM 835 N N . PHE A 1 104 ? -12.762 0.299 9.201 1.00 95.44 104 PHE A N 1
ATOM 836 C CA . PHE A 1 104 ? -12.670 -1.056 8.672 1.00 95.44 104 PHE A CA 1
ATOM 837 C C . PHE A 1 104 ? -11.494 -1.830 9.272 1.00 95.44 104 PHE A C 1
ATOM 839 O O . PHE A 1 104 ? -11.648 -2.988 9.643 1.00 95.44 104 PHE A O 1
ATOM 846 N N . TYR A 1 105 ? -10.323 -1.195 9.350 1.00 95.06 105 TYR A N 1
ATOM 847 C CA . TYR A 1 105 ? -9.107 -1.874 9.785 1.00 95.06 105 TYR A CA 1
ATOM 848 C C . TYR A 1 105 ? -8.856 -1.788 11.290 1.00 95.06 105 TYR A C 1
ATOM 850 O O . TYR A 1 105 ? -8.268 -2.710 11.832 1.00 95.06 105 TYR A O 1
ATOM 858 N N . PHE A 1 106 ? -9.245 -0.704 11.965 1.00 94.69 106 PHE A N 1
ATOM 859 C CA . PHE A 1 106 ? -8.746 -0.393 13.312 1.00 94.69 106 PHE A CA 1
ATOM 860 C C . PHE A 1 106 ? -9.843 -0.158 14.358 1.00 94.69 106 PHE A C 1
ATOM 862 O O . PHE A 1 106 ? -9.535 0.063 15.532 1.00 94.69 106 PHE A O 1
ATOM 869 N N . LYS A 1 107 ? -11.131 -0.185 13.988 1.00 94.38 107 LYS A N 1
ATOM 870 C CA . LYS A 1 107 ? -12.205 -0.038 14.980 1.00 94.38 107 LYS A CA 1
ATOM 871 C C . LYS A 1 107 ? -12.263 -1.273 15.870 1.00 94.38 107 LYS A C 1
ATOM 873 O O . LYS A 1 107 ? -12.498 -2.375 15.393 1.00 94.38 107 LYS A O 1
ATOM 878 N N . GLY A 1 108 ? -12.093 -1.062 17.173 1.00 93.06 108 GLY A N 1
ATOM 879 C CA . GLY A 1 108 ? -12.144 -2.134 18.169 1.00 93.06 108 GLY A CA 1
ATOM 880 C C . GLY A 1 108 ? -10.899 -3.023 18.214 1.00 93.06 108 GLY A C 1
ATOM 881 O O . GLY A 1 108 ? -10.880 -3.960 19.001 1.00 93.06 108 GLY A O 1
ATOM 882 N N . THR A 1 109 ? -9.859 -2.731 17.424 1.00 95.56 109 THR A N 1
ATOM 883 C CA . THR A 1 109 ? -8.609 -3.499 17.465 1.00 95.56 109 THR A CA 1
ATOM 884 C C . THR A 1 109 ? -7.764 -3.120 18.672 1.00 95.56 109 THR A C 1
ATOM 886 O O . THR A 1 109 ? -7.596 -1.934 18.978 1.00 95.56 109 THR A O 1
ATOM 889 N N . SER A 1 110 ? -7.141 -4.115 19.287 1.00 96.56 110 SER A N 1
ATOM 890 C CA . SER A 1 110 ? -6.060 -3.933 20.249 1.00 96.56 110 SER A CA 1
ATOM 891 C C . SER A 1 110 ? -4.818 -3.293 19.599 1.00 96.56 110 SER A C 1
ATOM 893 O O . SER A 1 110 ? -4.623 -3.365 18.379 1.00 96.56 110 SER A O 1
ATOM 895 N N . PRO A 1 111 ? -3.920 -2.685 20.396 1.00 96.06 111 PRO A N 1
ATOM 896 C CA . PRO A 1 111 ? -2.633 -2.187 19.907 1.00 96.06 111 PRO A CA 1
ATOM 897 C C . PRO A 1 111 ? -1.809 -3.246 19.155 1.00 96.06 111 PRO A C 1
ATOM 899 O O . PRO A 1 111 ? -1.156 -2.930 18.161 1.00 96.06 111 PRO A O 1
ATOM 902 N N . GLN A 1 112 ? -1.853 -4.502 19.598 1.00 95.81 112 GLN A N 1
ATOM 903 C CA . GLN A 1 112 ? -1.130 -5.622 19.000 1.00 95.81 112 GLN A CA 1
ATOM 904 C C . GLN A 1 112 ? -1.687 -5.962 17.614 1.00 95.81 112 GLN A C 1
AT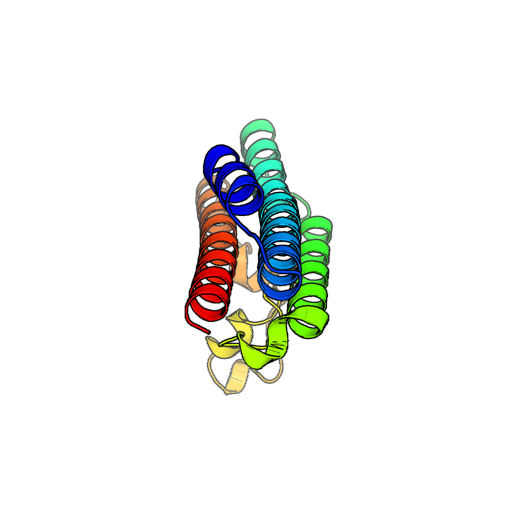OM 906 O O . GLN A 1 112 ? -0.919 -6.069 16.657 1.00 95.81 112 GLN A O 1
ATOM 911 N N . GLU A 1 113 ? -3.009 -6.046 17.475 1.00 97.44 113 GLU A N 1
ATOM 912 C CA . GLU A 1 113 ? -3.667 -6.270 16.182 1.00 97.44 113 GLU A CA 1
ATOM 913 C C . GLU A 1 113 ? -3.391 -5.119 15.210 1.00 97.44 113 GLU A C 1
ATOM 915 O O . GLU A 1 113 ? -3.031 -5.352 14.054 1.00 97.44 113 GLU A O 1
ATOM 920 N N . ALA A 1 114 ? -3.455 -3.872 15.685 1.00 96.94 114 ALA A N 1
ATOM 921 C CA . ALA A 1 114 ? -3.133 -2.702 14.872 1.00 96.94 114 ALA A CA 1
ATOM 922 C C . ALA A 1 114 ? -1.688 -2.743 14.340 1.00 96.94 114 ALA A C 1
ATOM 924 O O . ALA A 1 114 ? -1.434 -2.372 13.191 1.00 96.94 114 ALA A O 1
ATOM 925 N N . ILE A 1 115 ? -0.734 -3.220 15.147 1.00 97.00 115 ILE A N 1
ATOM 926 C CA . ILE A 1 115 ? 0.656 -3.423 14.715 1.00 97.00 115 ILE A CA 1
ATOM 927 C C . ILE A 1 115 ? 0.735 -4.477 13.608 1.00 97.00 115 ILE A C 1
ATOM 929 O O . ILE A 1 115 ? 1.421 -4.245 12.609 1.00 97.00 115 ILE A O 1
ATOM 933 N N . VAL A 1 116 ? 0.035 -5.605 13.755 1.00 97.75 116 VAL A N 1
ATOM 934 C CA . VAL A 1 116 ? -0.005 -6.661 12.731 1.00 97.75 116 VAL A CA 1
ATOM 935 C C . VAL A 1 116 ? -0.558 -6.107 11.421 1.00 97.75 116 VAL A C 1
ATOM 937 O O . VAL A 1 116 ? 0.096 -6.239 10.390 1.00 97.75 116 VAL A O 1
ATOM 940 N N . ILE A 1 117 ? -1.681 -5.387 11.464 1.00 96.44 117 ILE A N 1
ATOM 941 C CA . ILE A 1 117 ? -2.289 -4.756 10.284 1.00 96.44 117 ILE A CA 1
ATOM 942 C C . ILE A 1 117 ? -1.301 -3.811 9.584 1.00 96.44 117 ILE A C 1
ATOM 944 O O . ILE A 1 117 ? -1.143 -3.857 8.362 1.00 96.44 117 ILE A O 1
ATOM 948 N N . LEU A 1 118 ? -0.595 -2.963 10.338 1.00 96.38 118 LEU A N 1
ATOM 949 C CA . LEU A 1 118 ? 0.406 -2.051 9.774 1.00 96.38 118 LEU A CA 1
ATOM 950 C C . LEU A 1 118 ? 1.583 -2.800 9.134 1.00 96.38 118 LEU A C 1
ATOM 952 O O . LEU A 1 118 ? 2.080 -2.370 8.089 1.00 96.38 118 LEU A O 1
ATOM 956 N N . TYR A 1 119 ? 2.019 -3.919 9.716 1.00 96.75 119 TYR A N 1
ATOM 957 C CA . TYR A 1 119 ? 3.024 -4.779 9.093 1.00 96.75 119 TYR A CA 1
ATOM 958 C C . TYR A 1 119 ? 2.501 -5.455 7.826 1.00 96.75 119 TYR A C 1
ATOM 960 O O . TYR A 1 119 ? 3.234 -5.505 6.840 1.00 96.75 119 TYR A O 1
ATOM 968 N N . THR A 1 120 ? 1.240 -5.887 7.795 1.00 96.00 120 THR A N 1
ATOM 969 C CA . THR A 1 120 ? 0.610 -6.416 6.578 1.00 96.00 120 THR A CA 1
ATOM 970 C C . THR A 1 120 ? 0.611 -5.374 5.461 1.00 96.00 120 THR A C 1
ATOM 972 O O . THR A 1 120 ? 0.998 -5.691 4.338 1.00 96.00 120 THR A O 1
ATOM 975 N N . PHE A 1 121 ? 0.286 -4.110 5.757 1.00 94.94 121 PHE A N 1
ATOM 976 C CA . PHE A 1 121 ? 0.411 -3.032 4.770 1.00 94.94 121 PHE A CA 1
ATOM 977 C C . PHE A 1 121 ? 1.852 -2.828 4.309 1.00 94.94 121 PHE A C 1
ATOM 979 O O . PHE A 1 121 ? 2.095 -2.701 3.110 1.00 94.94 121 PHE A O 1
ATOM 986 N N . LYS A 1 122 ? 2.814 -2.813 5.241 1.00 94.88 122 LYS A N 1
ATOM 987 C CA . LYS A 1 122 ? 4.241 -2.689 4.915 1.00 94.88 122 LYS A CA 1
ATOM 988 C C . LYS A 1 122 ? 4.664 -3.772 3.918 1.00 94.88 122 LYS A C 1
ATOM 990 O O . LYS A 1 122 ? 5.272 -3.449 2.903 1.00 94.88 122 LYS A O 1
ATOM 995 N N . LEU A 1 123 ? 4.326 -5.028 4.200 1.00 95.25 123 LEU A N 1
ATOM 996 C CA . LEU A 1 123 ? 4.652 -6.165 3.341 1.00 95.25 123 LEU A CA 1
ATOM 997 C C . LEU A 1 123 ? 3.947 -6.069 1.986 1.00 95.25 123 LEU A C 1
ATOM 999 O O . LEU A 1 123 ? 4.596 -6.231 0.959 1.00 95.25 123 LEU A O 1
ATOM 1003 N N . GLY A 1 124 ? 2.656 -5.729 1.969 1.00 94.25 124 GLY A N 1
ATOM 1004 C CA . GLY A 1 124 ? 1.884 -5.582 0.734 1.00 94.25 124 GLY A CA 1
ATOM 1005 C C . GLY A 1 124 ? 2.447 -4.519 -0.216 1.00 94.25 124 GLY A C 1
ATOM 1006 O O . GLY A 1 124 ? 2.549 -4.767 -1.415 1.00 94.25 124 GLY A O 1
ATOM 1007 N N . ILE A 1 125 ? 2.876 -3.369 0.314 1.00 94.06 125 ILE A N 1
ATOM 1008 C CA . ILE A 1 125 ? 3.524 -2.302 -0.471 1.00 94.06 125 ILE A CA 1
ATOM 1009 C C . ILE A 1 125 ? 4.834 -2.799 -1.093 1.00 94.06 125 ILE A C 1
ATOM 1011 O O . ILE A 1 125 ? 5.095 -2.560 -2.270 1.00 94.06 125 ILE A O 1
ATOM 1015 N N . LEU A 1 126 ? 5.669 -3.488 -0.308 1.00 94.00 126 LEU A N 1
ATOM 1016 C CA . LEU A 1 126 ? 6.956 -3.995 -0.788 1.00 94.00 126 LEU A CA 1
ATOM 1017 C C . LEU A 1 126 ? 6.773 -5.105 -1.830 1.00 94.00 126 LEU A C 1
ATOM 1019 O O . LEU A 1 126 ? 7.499 -5.126 -2.820 1.00 94.00 126 LEU A O 1
ATOM 1023 N N . GLN A 1 127 ? 5.782 -5.978 -1.644 1.00 94.50 127 GLN A N 1
ATOM 1024 C CA . GLN A 1 127 ? 5.457 -7.027 -2.608 1.00 94.50 127 GLN A CA 1
ATOM 1025 C C . GLN A 1 127 ? 4.964 -6.447 -3.938 1.00 94.50 127 GLN A C 1
ATOM 1027 O O . GLN A 1 127 ? 5.384 -6.906 -4.994 1.00 94.50 127 GLN A O 1
ATOM 1032 N N . GLU A 1 128 ? 4.108 -5.422 -3.914 1.00 94.25 128 GLU A N 1
ATOM 1033 C CA . GLU A 1 128 ? 3.648 -4.762 -5.142 1.00 94.25 128 GLU A CA 1
ATOM 1034 C C . GLU A 1 128 ? 4.803 -4.088 -5.891 1.00 94.25 128 GLU A C 1
ATOM 1036 O O . GLU A 1 128 ? 4.902 -4.209 -7.112 1.00 94.25 128 GLU A O 1
ATOM 1041 N N . ALA A 1 129 ? 5.709 -3.429 -5.164 1.00 94.62 129 ALA A N 1
ATOM 1042 C CA . ALA A 1 129 ? 6.911 -2.857 -5.754 1.00 94.62 129 ALA A CA 1
ATOM 1043 C C . ALA A 1 129 ? 7.775 -3.938 -6.420 1.00 94.62 129 ALA A C 1
ATOM 1045 O O . ALA A 1 129 ? 8.165 -3.771 -7.573 1.00 94.62 129 ALA A O 1
ATOM 1046 N N . LEU A 1 130 ? 8.017 -5.056 -5.731 1.00 93.25 130 LEU A N 1
ATOM 1047 C CA . LEU A 1 130 ? 8.787 -6.183 -6.257 1.00 93.25 130 LEU A CA 1
ATOM 1048 C C . LEU A 1 130 ? 8.136 -6.789 -7.511 1.00 93.25 130 LEU A C 1
ATOM 1050 O O . LEU A 1 130 ? 8.818 -7.047 -8.500 1.00 93.25 130 LEU A O 1
ATOM 1054 N N . ASP A 1 131 ? 6.814 -6.963 -7.506 1.00 93.88 131 ASP A N 1
ATOM 1055 C CA . ASP A 1 131 ? 6.056 -7.453 -8.661 1.00 93.88 131 ASP A CA 1
ATOM 1056 C C . ASP A 1 131 ? 6.221 -6.531 -9.882 1.00 93.88 131 ASP A C 1
ATOM 1058 O O . ASP A 1 131 ? 6.411 -7.015 -11.000 1.00 93.88 131 ASP A O 1
ATOM 1062 N N . ILE A 1 132 ? 6.164 -5.208 -9.689 1.00 93.88 132 ILE A N 1
ATOM 1063 C CA . ILE A 1 132 ? 6.387 -4.227 -10.764 1.00 93.88 132 ILE A CA 1
ATOM 1064 C C . ILE A 1 132 ? 7.834 -4.305 -11.264 1.00 93.88 132 ILE A C 1
ATOM 1066 O O . ILE A 1 132 ? 8.052 -4.339 -12.475 1.00 93.88 132 ILE A O 1
ATOM 1070 N N . GLN A 1 133 ? 8.814 -4.377 -10.358 1.00 91.94 133 GLN A N 1
ATOM 1071 C CA . GLN A 1 133 ? 10.228 -4.499 -10.720 1.00 91.94 133 GLN A CA 1
ATOM 1072 C C . GLN A 1 133 ? 10.479 -5.750 -11.570 1.00 91.94 133 GLN A C 1
ATOM 1074 O O . GLN A 1 133 ? 11.095 -5.659 -12.631 1.00 91.94 133 GLN A O 1
ATOM 1079 N N . HIS A 1 134 ? 9.940 -6.901 -11.160 1.00 90.75 134 HIS A N 1
ATOM 1080 C CA . HIS A 1 134 ? 10.048 -8.142 -11.924 1.00 90.75 134 HIS A CA 1
ATOM 1081 C C . HIS A 1 134 ? 9.431 -8.039 -13.319 1.00 90.75 134 HIS A C 1
ATOM 1083 O O . HIS A 1 134 ? 9.984 -8.602 -14.259 1.00 90.75 134 HIS A O 1
ATOM 1089 N N . LYS A 1 135 ? 8.303 -7.338 -13.479 1.00 91.88 135 LYS A N 1
ATOM 1090 C CA . LYS A 1 135 ? 7.699 -7.142 -14.804 1.00 91.88 135 LYS A CA 1
ATOM 1091 C C . LYS A 1 135 ? 8.577 -6.273 -15.706 1.00 91.88 135 LYS A C 1
ATOM 1093 O O . LYS A 1 135 ? 8.807 -6.662 -16.839 1.00 91.88 135 LYS A O 1
ATOM 1098 N N . ILE A 1 136 ? 9.121 -5.167 -15.190 1.00 88.38 136 ILE A N 1
ATOM 1099 C CA . ILE A 1 136 ? 10.020 -4.273 -15.946 1.00 88.38 136 ILE A CA 1
ATOM 1100 C C . ILE A 1 136 ? 11.302 -4.996 -16.388 1.00 88.38 136 ILE A C 1
ATOM 1102 O O . ILE A 1 136 ? 11.806 -4.745 -17.480 1.00 88.38 136 ILE A O 1
ATOM 1106 N N . LEU A 1 137 ? 11.845 -5.876 -15.541 1.00 85.31 137 LEU A N 1
ATOM 1107 C CA . LEU A 1 137 ? 13.063 -6.637 -15.844 1.00 85.31 137 LEU A CA 1
ATOM 1108 C C . LEU A 1 137 ? 12.847 -7.767 -16.862 1.00 85.31 137 LEU A C 1
ATOM 1110 O O . LEU A 1 137 ? 13.818 -8.222 -17.456 1.00 85.31 137 LEU A O 1
ATOM 1114 N N . LYS A 1 138 ? 11.606 -8.236 -17.044 1.00 85.62 138 LYS A N 1
ATOM 1115 C CA . LYS A 1 138 ? 11.258 -9.269 -18.034 1.00 85.62 138 LYS A CA 1
ATOM 1116 C C . LYS A 1 138 ? 10.976 -8.715 -19.435 1.00 85.62 138 LYS A C 1
ATOM 1118 O O . LYS A 1 138 ? 10.892 -9.507 -20.368 1.00 85.62 138 LYS A O 1
ATOM 1123 N N . GLU A 1 139 ? 10.797 -7.402 -19.573 1.00 77.00 139 GLU A N 1
ATOM 1124 C CA . GLU A 1 139 ? 10.741 -6.704 -20.870 1.00 77.00 139 GLU A CA 1
ATOM 1125 C C . GLU A 1 139 ? 12.126 -6.488 -21.480 1.00 77.00 139 GLU A C 1
ATOM 1127 O O . GLU A 1 139 ? 12.215 -6.265 -22.706 1.00 77.00 139 GLU A O 1
#

Organism: NCBI:txid313606

Foldseek 3Di:
DVVPLVVQCVVDDDPVSNVLSVLLVVLVVLLVVLLVLLVVQLVVCVVPQDSDDCVVSLVSQQVSLVVCCVRQVVQDPDSDGPQCPCLVVDDPVCNVPPDGSCCVQPPPDGSVSSNVSSVVVSVVSVVSSVSSSVVSVVD

Radius of gyration: 17.37 Å; Cα contacts (8 Å, |Δi|>4): 97; chains: 1; bounding box: 53×20×47 Å

Sequence (139 aa):
MDVSIATLKDTATTQRSLDKLSKLEYLYGKSIGTSSKATSKVIYIKRTNKVGLLSGFIKQLDKYNDYLKKNYTPYLKDTTSWSRRYIKTLPKTKQKNPPSFTDFYFKGTSPQEAIVILYTFKLGILQEALDIQHKILKE

pLDDT: mean 89.9, std 9.03, range [46.94, 97.75]